Protein AF-A0A9Q3MB86-F1 (afdb_monomer_lite)

Organism: NCBI:txid1138194

Structure (mmCIF, N/CA/C/O backbone):
data_AF-A0A9Q3MB86-F1
#
_entry.id   AF-A0A9Q3MB86-F1
#
loop_
_atom_site.group_PDB
_atom_site.id
_atom_site.type_symbol
_atom_site.label_atom_id
_atom_site.label_alt_id
_atom_site.label_comp_id
_atom_site.label_asym_id
_atom_site.label_entity_id
_atom_site.label_seq_id
_atom_sit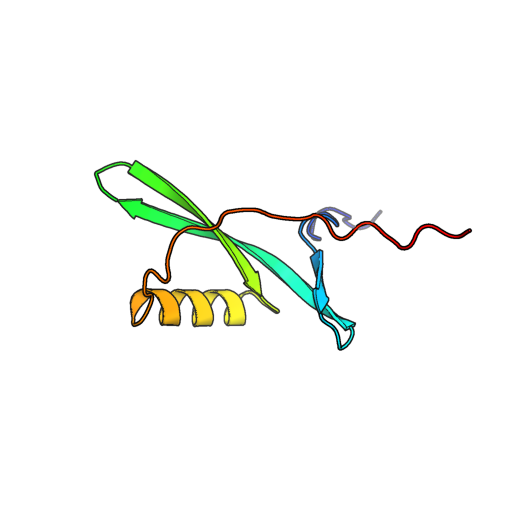e.pdbx_PDB_ins_code
_atom_site.Cartn_x
_atom_site.Cartn_y
_atom_site.Cartn_z
_atom_site.occupancy
_atom_site.B_iso_or_equiv
_atom_site.auth_seq_id
_atom_site.auth_comp_id
_atom_site.auth_asym_id
_atom_site.auth_atom_id
_atom_site.pdbx_PDB_model_num
ATOM 1 N N . MET A 1 1 ? 21.657 23.511 -17.696 1.00 40.34 1 MET A N 1
ATOM 2 C CA . MET A 1 1 ? 21.581 22.176 -17.063 1.00 40.34 1 MET A CA 1
ATOM 3 C C . MET A 1 1 ? 20.139 21.963 -16.625 1.00 40.34 1 MET A C 1
ATOM 5 O O . MET A 1 1 ? 19.657 22.754 -15.827 1.00 40.34 1 MET A O 1
ATOM 9 N N . ARG A 1 2 ? 19.408 21.033 -17.255 1.00 47.25 2 ARG A N 1
ATOM 10 C CA . ARG A 1 2 ? 17.967 20.803 -17.022 1.00 47.25 2 ARG A CA 1
ATOM 11 C C . ARG A 1 2 ? 17.768 19.852 -15.832 1.00 47.25 2 ARG A C 1
ATOM 13 O O . ARG A 1 2 ? 18.550 18.924 -15.667 1.00 47.25 2 ARG A O 1
ATOM 20 N N . ASN A 1 3 ? 16.751 20.153 -15.024 1.00 45.41 3 ASN A N 1
ATOM 21 C CA . ASN A 1 3 ? 16.340 19.518 -13.769 1.00 45.41 3 ASN A CA 1
ATOM 22 C C . ASN A 1 3 ? 16.487 17.991 -13.723 1.00 45.41 3 ASN A C 1
ATOM 24 O O . ASN A 1 3 ? 15.798 17.276 -14.438 1.00 45.41 3 ASN A O 1
ATOM 28 N N . HIS A 1 4 ? 17.292 17.517 -12.774 1.00 48.25 4 HIS A N 1
ATOM 29 C CA . HIS A 1 4 ? 17.344 16.120 -12.328 1.00 48.25 4 HIS A CA 1
ATOM 30 C C . HIS A 1 4 ? 16.548 15.921 -11.017 1.00 48.25 4 HIS A C 1
ATOM 32 O O . HIS A 1 4 ? 16.874 15.050 -10.219 1.00 48.25 4 HIS A O 1
ATOM 38 N N . ARG A 1 5 ? 15.565 16.798 -10.744 1.00 56.38 5 ARG A N 1
ATOM 39 C CA . ARG A 1 5 ? 14.817 16.876 -9.472 1.00 56.38 5 ARG A CA 1
ATOM 40 C C . ARG A 1 5 ? 13.395 16.312 -9.524 1.00 56.38 5 ARG A C 1
ATOM 42 O O . ARG A 1 5 ? 12.775 16.217 -8.475 1.00 56.38 5 ARG A O 1
ATOM 49 N N . ASP A 1 6 ? 12.904 15.931 -10.700 1.00 61.03 6 ASP A N 1
ATOM 50 C CA . ASP A 1 6 ? 11.491 15.560 -10.873 1.00 61.03 6 ASP A CA 1
ATOM 51 C C . ASP A 1 6 ? 11.256 14.042 -10.944 1.00 61.03 6 ASP A C 1
ATOM 53 O O . ASP A 1 6 ? 10.110 13.609 -11.032 1.00 61.03 6 ASP A O 1
ATOM 57 N N . ASN A 1 7 ? 12.317 13.228 -10.874 1.00 62.53 7 ASN A N 1
ATOM 58 C CA . ASN A 1 7 ? 12.192 11.773 -10.918 1.00 62.53 7 ASN A CA 1
ATOM 59 C C . ASN A 1 7 ? 12.406 11.147 -9.531 1.00 62.53 7 ASN A C 1
ATOM 61 O O . ASN A 1 7 ? 13.317 11.570 -8.814 1.00 62.53 7 ASN A O 1
ATOM 65 N N . PRO A 1 8 ? 11.600 10.134 -9.161 1.00 70.25 8 PRO A N 1
ATOM 66 C CA . PRO A 1 8 ? 11.814 9.368 -7.938 1.00 70.25 8 PRO A CA 1
ATOM 67 C C . PRO A 1 8 ? 13.187 8.682 -7.943 1.00 70.25 8 PRO A C 1
ATOM 69 O O . PRO A 1 8 ? 13.709 8.332 -9.003 1.00 70.25 8 PRO A O 1
ATOM 72 N N . ASP A 1 9 ? 13.761 8.492 -6.751 1.00 77.44 9 ASP A N 1
ATOM 73 C CA . ASP A 1 9 ? 14.985 7.698 -6.577 1.00 77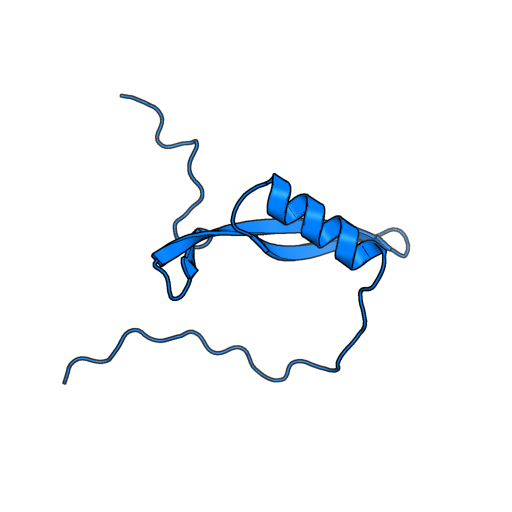.44 9 ASP A CA 1
ATOM 74 C C . ASP A 1 9 ? 14.761 6.274 -7.118 1.00 77.44 9 ASP A C 1
ATOM 76 O O . ASP A 1 9 ? 13.638 5.765 -7.090 1.00 77.44 9 ASP A O 1
ATOM 80 N N . GLY A 1 10 ? 15.827 5.618 -7.579 1.00 74.56 10 GLY A N 1
ATOM 81 C CA . GLY A 1 10 ? 15.787 4.254 -8.100 1.00 74.56 10 GLY A CA 1
ATOM 82 C C . GLY A 1 10 ? 15.192 3.256 -7.105 1.00 74.56 10 GLY A C 1
ATOM 83 O O . GLY A 1 10 ? 14.531 2.317 -7.517 1.00 74.56 10 GLY A O 1
ATOM 84 N N . ALA A 1 11 ? 15.307 3.507 -5.797 1.00 79.62 11 ALA A N 1
ATOM 85 C CA . ALA A 1 11 ? 14.659 2.697 -4.759 1.00 79.62 11 ALA A CA 1
ATOM 86 C C . ALA A 1 11 ? 13.114 2.814 -4.717 1.00 79.62 11 ALA A C 1
ATOM 88 O O . ALA A 1 11 ? 12.448 2.033 -4.040 1.00 79.62 11 ALA A O 1
ATOM 89 N N . PHE A 1 12 ? 12.524 3.797 -5.404 1.00 85.19 12 PHE A N 1
ATOM 90 C CA . PHE A 1 12 ? 11.071 4.002 -5.518 1.00 85.19 12 PHE A CA 1
ATOM 91 C C . PHE A 1 12 ? 10.572 3.782 -6.948 1.00 85.19 12 PHE A C 1
ATOM 93 O O . PHE A 1 12 ? 9.439 4.149 -7.269 1.00 85.19 12 PHE A O 1
ATOM 100 N N . VAL A 1 13 ? 11.409 3.181 -7.793 1.00 88.50 13 VAL A N 1
ATOM 101 C CA . VAL A 1 13 ? 11.080 2.774 -9.154 1.00 88.50 13 VAL A CA 1
ATOM 102 C C . VAL A 1 13 ? 11.422 1.302 -9.306 1.00 88.50 13 VAL A C 1
ATOM 104 O O . VAL A 1 13 ? 12.516 0.871 -8.969 1.00 88.50 13 VAL A O 1
ATOM 107 N N . SER A 1 14 ? 10.495 0.524 -9.841 1.00 90.44 14 SER A N 1
ATOM 108 C CA . SER A 1 14 ? 10.745 -0.869 -10.196 1.00 90.44 14 SER A CA 1
ATOM 109 C C . SER A 1 14 ? 10.123 -1.171 -11.553 1.00 90.44 14 SER A C 1
ATOM 111 O O . SER A 1 14 ? 9.451 -0.316 -12.129 1.00 90.44 14 SER A O 1
ATOM 113 N N . ASN A 1 15 ? 10.339 -2.376 -12.062 1.00 90.62 15 ASN A N 1
ATOM 114 C CA . ASN A 1 15 ? 9.638 -2.886 -13.229 1.00 90.62 15 ASN A CA 1
ATOM 115 C C . ASN A 1 15 ? 8.921 -4.181 -12.850 1.00 90.62 15 ASN A C 1
ATOM 117 O O . ASN A 1 15 ? 9.432 -4.960 -12.045 1.00 90.62 15 ASN A O 1
ATOM 121 N N . ASP A 1 16 ? 7.738 -4.406 -13.412 1.00 88.94 16 ASP A N 1
ATOM 122 C CA . ASP A 1 16 ? 7.099 -5.719 -13.330 1.00 88.94 16 ASP A CA 1
ATOM 123 C C . ASP A 1 16 ? 7.734 -6.726 -14.312 1.00 88.94 16 ASP A C 1
ATOM 125 O O . ASP A 1 16 ? 8.716 -6.432 -14.998 1.00 88.94 16 ASP A O 1
ATOM 129 N N . ALA A 1 17 ? 7.176 -7.938 -14.373 1.00 87.44 17 ALA A N 1
ATOM 130 C CA . ALA A 1 17 ? 7.654 -8.999 -15.259 1.00 87.44 17 ALA A CA 1
ATOM 131 C C . ALA A 1 17 ? 7.528 -8.666 -16.762 1.00 87.44 17 ALA A C 1
ATOM 133 O O . ALA A 1 17 ? 8.221 -9.281 -17.567 1.00 87.44 17 ALA A O 1
ATOM 134 N N . ASP A 1 18 ? 6.680 -7.698 -17.127 1.00 91.62 18 ASP A N 1
ATOM 135 C CA . ASP A 1 18 ? 6.480 -7.216 -18.498 1.00 91.62 18 ASP A CA 1
ATOM 136 C C . ASP A 1 18 ? 7.291 -5.930 -18.778 1.00 91.62 18 ASP A C 1
ATOM 138 O O . ASP A 1 18 ? 6.985 -5.191 -19.716 1.00 91.62 18 ASP A O 1
ATOM 142 N N . GLU A 1 19 ? 8.293 -5.629 -17.944 1.00 90.00 19 GLU A N 1
ATOM 143 C CA . GLU A 1 19 ? 9.138 -4.427 -18.008 1.00 90.00 19 GLU A CA 1
ATOM 144 C C . GLU A 1 19 ? 8.363 -3.103 -17.873 1.00 90.00 19 GLU A C 1
ATOM 146 O O . GLU A 1 19 ? 8.846 -2.034 -18.260 1.00 90.00 19 GLU A O 1
ATOM 151 N N . ARG A 1 20 ? 7.151 -3.131 -17.306 1.00 91.62 20 ARG A N 1
ATOM 152 C CA . ARG A 1 20 ? 6.380 -1.906 -17.076 1.00 91.62 20 ARG A CA 1
ATOM 153 C C . ARG A 1 20 ? 6.820 -1.243 -15.788 1.00 91.62 20 ARG A C 1
ATOM 155 O O . ARG A 1 20 ? 6.872 -1.871 -14.731 1.00 91.62 20 ARG A O 1
ATOM 162 N N . GLN A 1 21 ? 7.043 0.062 -15.876 1.00 92.50 21 GLN A N 1
ATOM 163 C CA . GLN A 1 21 ? 7.520 0.853 -14.756 1.00 92.50 21 GLN A CA 1
ATOM 164 C C . GLN A 1 21 ? 6.455 0.992 -13.661 1.00 92.50 21 GLN A C 1
ATOM 166 O O . GLN A 1 21 ? 5.336 1.453 -13.895 1.00 92.50 21 GLN A O 1
ATOM 171 N N . LEU A 1 22 ? 6.843 0.628 -12.446 1.00 94.81 22 LEU A N 1
ATOM 172 C CA . LEU A 1 22 ? 6.109 0.822 -11.207 1.00 94.81 22 LEU A CA 1
ATOM 173 C C . LEU A 1 22 ? 6.789 1.911 -10.383 1.00 94.81 22 LEU A C 1
ATOM 175 O O . LEU A 1 22 ? 8.015 2.026 -10.356 1.00 94.81 22 LEU A O 1
ATOM 179 N N . TYR A 1 23 ? 5.984 2.662 -9.644 1.00 94.94 23 TYR A N 1
ATOM 180 C CA . TYR A 1 23 ? 6.443 3.676 -8.708 1.00 94.94 23 TYR A CA 1
ATOM 181 C C . TYR A 1 23 ? 5.908 3.369 -7.314 1.00 94.94 23 TYR A C 1
ATOM 183 O O . TYR A 1 23 ? 4.764 2.926 -7.167 1.00 94.94 23 TYR A O 1
ATOM 191 N N . ARG A 1 24 ? 6.724 3.609 -6.286 1.00 95.81 24 ARG A N 1
ATOM 192 C CA . ARG A 1 24 ? 6.312 3.437 -4.890 1.00 95.81 24 ARG A CA 1
ATOM 193 C C . ARG A 1 24 ? 5.641 4.713 -4.388 1.00 95.81 24 ARG A C 1
ATOM 195 O O . ARG A 1 24 ? 6.277 5.761 -4.301 1.00 95.81 24 ARG A O 1
ATOM 202 N N . PHE A 1 25 ? 4.360 4.620 -4.045 1.00 95.75 25 PHE A N 1
ATOM 203 C CA . PHE A 1 25 ? 3.564 5.714 -3.495 1.00 95.75 25 PHE A CA 1
ATOM 204 C C . PHE A 1 25 ? 3.385 5.538 -1.991 1.00 95.75 25 PHE A C 1
ATOM 206 O O . PHE A 1 25 ? 2.948 4.482 -1.532 1.00 95.75 25 PHE A O 1
ATOM 213 N N . ALA A 1 26 ? 3.668 6.597 -1.235 1.00 96.56 26 ALA A N 1
ATOM 214 C CA . ALA A 1 26 ? 3.333 6.666 0.178 1.00 96.56 26 ALA A CA 1
ATOM 215 C C . ALA A 1 26 ? 1.832 6.931 0.351 1.00 96.56 26 ALA A C 1
ATOM 217 O O . ALA A 1 26 ? 1.263 7.832 -0.267 1.00 96.56 26 ALA A O 1
ATOM 218 N N . LEU A 1 27 ? 1.203 6.162 1.229 1.00 97.19 27 LEU A N 1
ATOM 219 C CA . LEU A 1 27 ? -0.178 6.312 1.652 1.00 97.19 27 LEU A CA 1
ATOM 220 C C . LEU A 1 27 ? -0.193 6.761 3.107 1.00 97.19 27 LEU A C 1
ATOM 222 O O . LEU A 1 27 ? 0.531 6.213 3.934 1.00 97.19 27 LEU A O 1
ATOM 226 N N . GLN A 1 28 ? -1.051 7.720 3.437 1.00 97.25 28 GLN A N 1
ATOM 227 C CA . GLN A 1 28 ? -1.241 8.182 4.807 1.00 97.25 28 GLN A CA 1
ATOM 228 C C . GLN A 1 28 ? -2.705 8.040 5.212 1.00 97.25 28 GLN A C 1
ATOM 230 O O . GLN A 1 28 ? -3.613 8.319 4.427 1.00 97.25 28 GLN A O 1
ATOM 235 N N . TYR A 1 29 ? -2.932 7.637 6.459 1.00 95.44 29 TYR A N 1
ATOM 236 C CA . TYR A 1 29 ? -4.255 7.613 7.070 1.00 95.44 29 TYR A CA 1
AT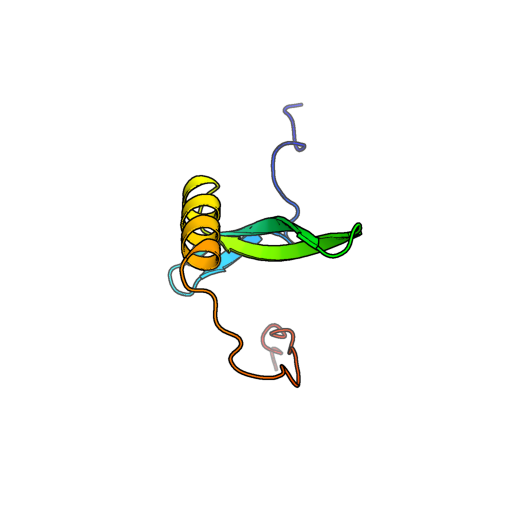OM 237 C C . TYR A 1 29 ? -4.181 8.007 8.547 1.00 95.44 29 TYR A C 1
ATOM 239 O O . TYR A 1 29 ? -3.120 7.966 9.171 1.00 95.44 29 TYR A O 1
ATOM 247 N N . HIS A 1 30 ? -5.319 8.422 9.099 1.00 96.75 30 HIS A N 1
ATOM 248 C CA . HIS A 1 30 ? -5.437 8.834 10.492 1.00 96.75 30 HIS A CA 1
ATOM 249 C C . HIS A 1 30 ? -6.254 7.812 11.281 1.00 96.75 30 HIS A C 1
ATOM 251 O O . HIS A 1 30 ? -7.308 7.377 10.820 1.00 96.75 30 HIS A O 1
ATOM 257 N N . MET A 1 31 ? -5.773 7.442 12.465 1.00 95.81 31 MET A N 1
ATOM 258 C CA . MET A 1 31 ? -6.431 6.500 13.368 1.00 95.81 31 MET A CA 1
ATOM 259 C C . MET A 1 31 ? -5.986 6.788 14.805 1.00 95.81 31 MET A C 1
ATOM 261 O O . MET A 1 31 ? -4.796 6.986 15.054 1.00 95.81 31 MET A O 1
ATOM 265 N N . ASP A 1 32 ? -6.935 6.834 15.741 1.00 97.00 32 ASP A N 1
ATOM 266 C CA . ASP A 1 32 ? -6.693 7.058 17.176 1.00 97.00 32 ASP A CA 1
ATOM 267 C C . ASP A 1 32 ? -5.860 8.312 17.497 1.00 97.00 32 ASP A C 1
ATOM 269 O O . ASP A 1 32 ? -4.950 8.294 18.329 1.00 97.00 32 ASP A O 1
ATOM 273 N N . GLY A 1 33 ? -6.139 9.420 16.804 1.00 97.38 33 GLY A N 1
ATOM 274 C CA . GLY A 1 33 ? -5.426 10.682 17.015 1.00 97.38 33 GLY A CA 1
ATOM 275 C C . GLY A 1 33 ? -4.002 10.698 16.446 1.00 97.38 33 GLY A C 1
ATOM 276 O O . GLY A 1 33 ? -3.275 11.666 16.664 1.00 97.38 33 GLY A O 1
ATOM 277 N N . LYS A 1 34 ? -3.588 9.656 15.713 1.00 97.81 34 LYS A N 1
ATOM 278 C CA . LYS A 1 34 ? -2.247 9.519 15.132 1.00 97.81 34 LYS A CA 1
ATOM 279 C C . LYS A 1 34 ? -2.305 9.359 13.618 1.00 97.81 34 LYS A C 1
ATOM 281 O O . LYS A 1 34 ? -3.243 8.781 13.071 1.00 97.81 34 LYS A O 1
ATOM 286 N N . SER A 1 35 ? -1.268 9.849 12.947 1.00 97.50 35 SER A N 1
ATOM 287 C CA . SER A 1 35 ? -1.049 9.594 11.523 1.00 97.50 35 SER A CA 1
ATOM 288 C C . SER A 1 35 ? -0.175 8.362 11.348 1.00 97.50 35 SER A C 1
ATOM 290 O O . SER A 1 35 ? 0.888 8.258 11.957 1.00 97.50 35 SER A O 1
ATOM 292 N N . TRP A 1 36 ? -0.621 7.461 10.486 1.00 97.44 36 TRP A N 1
ATOM 293 C CA . TRP A 1 36 ? 0.099 6.265 10.075 1.00 97.44 36 TRP A CA 1
ATOM 294 C C . TRP A 1 36 ? 0.425 6.363 8.591 1.00 97.44 36 TRP A C 1
ATOM 296 O O . TRP A 1 36 ? -0.291 7.026 7.834 1.00 97.44 36 TRP A O 1
ATOM 306 N N . ALA A 1 37 ? 1.504 5.704 8.179 1.00 95.50 37 ALA A N 1
ATOM 307 C CA . ALA A 1 37 ? 1.900 5.620 6.785 1.00 95.50 37 ALA A CA 1
ATOM 308 C C . ALA A 1 37 ? 2.151 4.167 6.381 1.00 95.50 37 ALA A C 1
ATOM 310 O O . ALA A 1 37 ? 2.610 3.354 7.179 1.00 95.50 37 ALA A O 1
ATOM 311 N N . THR A 1 38 ? 1.829 3.866 5.133 1.00 95.12 38 THR A N 1
ATOM 312 C CA . THR A 1 38 ? 2.164 2.619 4.445 1.00 95.12 38 THR A CA 1
ATOM 313 C C . THR A 1 38 ? 2.469 2.956 2.988 1.00 95.12 38 THR A C 1
ATOM 315 O O . THR A 1 38 ? 2.464 4.125 2.605 1.00 95.12 38 THR A O 1
ATOM 318 N N . GLU A 1 39 ? 2.741 1.964 2.159 1.00 96.00 39 GLU A N 1
ATOM 319 C CA . GLU A 1 39 ? 3.179 2.167 0.786 1.00 96.00 39 GLU A CA 1
ATOM 320 C C . GLU A 1 39 ? 2.596 1.123 -0.153 1.00 96.00 39 GLU A C 1
ATOM 322 O O . GLU A 1 39 ? 2.274 0.002 0.241 1.00 96.00 39 GLU A O 1
ATOM 327 N N . ILE A 1 40 ? 2.450 1.518 -1.414 1.00 96.69 40 ILE A N 1
ATOM 328 C CA . ILE A 1 40 ? 2.055 0.633 -2.504 1.00 96.69 40 ILE A CA 1
ATOM 329 C C . ILE A 1 40 ? 2.918 0.884 -3.727 1.00 96.69 40 ILE A C 1
ATOM 331 O O . ILE A 1 40 ? 3.343 2.007 -3.986 1.00 96.69 40 ILE A O 1
ATOM 335 N N . TRP A 1 41 ? 3.096 -0.155 -4.531 1.00 96.31 41 TRP A N 1
ATOM 336 C CA . TRP A 1 41 ? 3.568 -0.019 -5.902 1.00 96.31 41 TRP A CA 1
ATOM 337 C C . TRP A 1 41 ? 2.376 0.188 -6.839 1.00 96.31 41 TRP A C 1
ATOM 339 O O . TRP A 1 41 ? 1.380 -0.533 -6.741 1.00 96.31 41 TRP A O 1
ATOM 349 N N . ALA A 1 42 ? 2.464 1.167 -7.737 1.00 96.62 42 ALA A N 1
ATOM 350 C CA . ALA A 1 42 ? 1.438 1.461 -8.738 1.00 96.62 42 ALA A CA 1
ATOM 351 C C . ALA A 1 42 ? 2.062 2.022 -10.024 1.00 96.62 42 ALA A C 1
ATOM 353 O O . ALA A 1 42 ? 3.152 2.592 -10.001 1.00 96.62 42 ALA A O 1
ATOM 354 N N . TYR A 1 43 ? 1.363 1.889 -11.150 1.00 95.94 43 TYR A N 1
ATOM 355 C CA . TYR A 1 43 ? 1.876 2.307 -12.464 1.00 95.94 43 TYR A CA 1
ATOM 356 C C . TYR A 1 43 ? 1.771 3.817 -12.708 1.00 95.94 43 TYR A C 1
ATOM 358 O O . TYR A 1 43 ? 2.398 4.367 -13.608 1.00 95.94 43 TYR A O 1
ATOM 366 N N . SER A 1 44 ? 0.922 4.503 -11.946 1.00 95.25 44 SER A N 1
ATOM 367 C CA . SER A 1 44 ? 0.700 5.944 -12.057 1.00 95.25 44 SER A CA 1
ATOM 368 C C . SER A 1 44 ? 0.012 6.474 -10.803 1.00 95.25 44 SER A C 1
ATOM 370 O O . SER A 1 44 ? -0.517 5.700 -10.006 1.00 95.25 44 SER A O 1
ATOM 372 N N . HIS A 1 45 ? -0.065 7.800 -10.666 1.00 95.25 45 HIS A N 1
ATOM 373 C CA . HIS A 1 45 ? -0.838 8.436 -9.597 1.00 95.25 45 HIS A CA 1
ATOM 374 C C . HIS A 1 45 ? -2.313 8.008 -9.612 1.00 95.25 45 HIS A C 1
ATOM 376 O O . HIS A 1 45 ? -2.886 7.720 -8.567 1.00 95.25 45 HIS A O 1
ATOM 382 N N . ARG A 1 46 ? -2.923 7.910 -10.802 1.00 97.81 46 ARG A N 1
ATOM 383 C CA . ARG A 1 46 ? -4.322 7.488 -10.944 1.00 97.81 46 ARG A CA 1
ATOM 384 C C . ARG A 1 46 ? -4.527 6.040 -10.494 1.00 97.81 46 ARG A C 1
ATOM 386 O O . ARG A 1 46 ? -5.470 5.766 -9.764 1.00 97.81 46 ARG A O 1
ATOM 393 N N . ASP A 1 47 ? -3.629 5.134 -10.887 1.00 98.12 47 ASP A N 1
ATOM 394 C CA . ASP A 1 47 ? -3.658 3.737 -10.420 1.00 98.12 47 ASP A CA 1
ATOM 395 C C . ASP A 1 47 ? -3.497 3.666 -8.892 1.00 98.12 47 ASP A C 1
ATOM 397 O O . ASP A 1 47 ? -4.238 2.952 -8.218 1.00 98.12 47 ASP A O 1
ATOM 401 N N . ALA A 1 48 ? -2.597 4.471 -8.316 1.00 98.00 48 ALA A N 1
ATOM 402 C CA . ALA A 1 48 ? -2.438 4.560 -6.867 1.00 98.00 48 ALA A CA 1
ATOM 403 C C . ALA A 1 48 ? -3.736 5.019 -6.171 1.00 98.00 48 ALA A C 1
ATOM 405 O O . ALA A 1 48 ? -4.171 4.386 -5.207 1.00 98.00 48 ALA A O 1
ATOM 406 N N . GLU A 1 49 ? -4.397 6.066 -6.674 1.00 98.25 49 GLU A N 1
ATOM 407 C CA . GLU A 1 49 ? -5.683 6.545 -6.145 1.00 98.25 49 GLU A CA 1
ATOM 408 C C . GLU A 1 49 ? -6.800 5.501 -6.271 1.00 98.25 49 GLU A C 1
ATOM 410 O O . GLU A 1 49 ? -7.562 5.291 -5.322 1.00 98.25 49 GLU A O 1
ATOM 415 N N . ASP A 1 50 ? 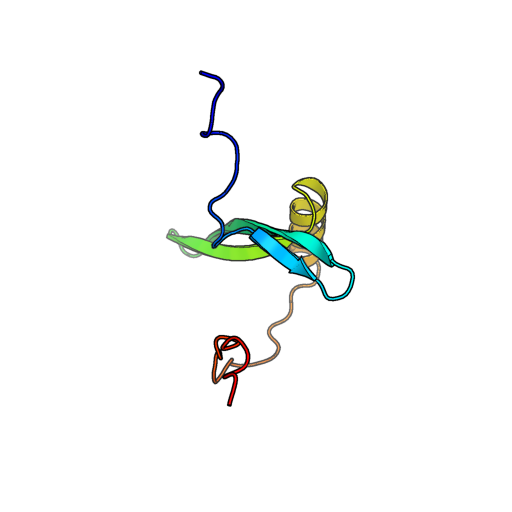-6.892 4.813 -7.410 1.00 98.50 50 ASP A N 1
ATOM 416 C CA . ASP A 1 50 ? -7.887 3.765 -7.644 1.00 98.50 50 ASP A CA 1
ATOM 417 C C . ASP A 1 50 ? -7.693 2.584 -6.678 1.00 98.50 50 ASP A C 1
ATOM 419 O O . ASP A 1 50 ? -8.668 2.092 -6.093 1.00 98.50 50 ASP A O 1
ATOM 423 N N . ARG A 1 51 ? -6.441 2.185 -6.417 1.00 98.19 51 ARG A N 1
ATOM 424 C CA . ARG A 1 51 ? -6.099 1.172 -5.404 1.00 98.19 51 ARG A CA 1
ATOM 425 C C . ARG A 1 51 ? -6.449 1.634 -3.992 1.00 98.19 51 ARG A C 1
ATOM 427 O O . ARG A 1 51 ? -7.074 0.871 -3.259 1.00 98.19 51 ARG A O 1
ATOM 434 N N . VAL A 1 52 ? -6.143 2.878 -3.613 1.00 98.06 52 VAL A N 1
ATOM 435 C CA . VAL A 1 52 ? -6.550 3.446 -2.310 1.00 98.06 52 VAL A CA 1
ATOM 436 C C . VAL A 1 52 ? -8.072 3.438 -2.160 1.00 98.06 52 VAL A C 1
ATOM 438 O O . VAL A 1 52 ? -8.605 3.082 -1.107 1.00 98.06 52 VAL A O 1
ATOM 441 N N . ASN A 1 53 ? -8.800 3.791 -3.218 1.00 98.19 53 ASN A N 1
ATOM 442 C CA . ASN A 1 53 ? -10.256 3.747 -3.220 1.00 98.19 53 ASN A CA 1
ATOM 443 C C . ASN A 1 53 ? -10.788 2.316 -3.068 1.00 98.19 53 ASN A C 1
ATOM 445 O O . ASN A 1 53 ? -11.777 2.113 -2.365 1.00 98.19 53 ASN A O 1
ATOM 449 N N . ALA A 1 54 ? -10.139 1.321 -3.679 1.00 98.38 54 ALA A N 1
ATOM 450 C CA . ALA A 1 54 ? -10.458 -0.085 -3.450 1.00 98.38 54 ALA A CA 1
ATOM 451 C C . ALA A 1 54 ? -10.173 -0.503 -1.997 1.00 98.38 54 ALA A C 1
ATOM 453 O O . ALA A 1 54 ? -11.045 -1.094 -1.364 1.00 98.38 54 ALA A O 1
ATOM 454 N N . MET A 1 55 ? -9.028 -0.112 -1.424 1.00 97.19 55 MET A N 1
ATOM 455 C CA . MET A 1 55 ? -8.698 -0.390 -0.020 1.00 97.19 55 MET A CA 1
ATOM 456 C C . MET A 1 55 ? -9.772 0.144 0.933 1.00 97.19 55 MET A C 1
ATOM 458 O O . MET A 1 55 ? -10.260 -0.590 1.787 1.00 97.19 55 MET A O 1
ATOM 462 N N . ARG A 1 56 ? -10.221 1.391 0.744 1.00 96.44 56 ARG A N 1
ATOM 463 C CA . ARG A 1 56 ? -11.295 1.988 1.561 1.00 96.44 56 ARG A CA 1
ATOM 464 C C . ARG A 1 56 ? -12.605 1.195 1.521 1.00 96.44 56 ARG A C 1
ATOM 466 O O . ARG A 1 56 ? -13.371 1.263 2.475 1.00 96.44 56 ARG A O 1
ATOM 473 N N . ARG A 1 57 ? -12.886 0.488 0.421 1.00 98.06 57 ARG A N 1
ATOM 474 C CA . ARG A 1 57 ? -14.139 -0.260 0.228 1.00 98.06 57 ARG A CA 1
ATOM 475 C C . ARG A 1 57 ? -14.050 -1.729 0.632 1.00 98.06 57 ARG A C 1
ATOM 477 O O . ARG A 1 57 ? -15.073 -2.290 1.007 1.00 98.06 57 ARG A O 1
ATOM 484 N N . SER A 1 58 ? -12.887 -2.364 0.492 1.00 97.38 58 SER A N 1
ATOM 485 C CA . SER A 1 58 ? -12.787 -3.829 0.562 1.00 97.38 58 SER A CA 1
ATOM 486 C C . SER A 1 58 ? -11.489 -4.370 1.167 1.00 97.38 58 SER A C 1
ATOM 488 O O . SER A 1 58 ? -11.223 -5.566 1.036 1.00 97.38 58 SER A O 1
ATOM 490 N N . LEU A 1 59 ? -10.652 -3.536 1.797 1.00 96.56 59 LEU A N 1
ATOM 491 C CA . LEU A 1 59 ? -9.429 -4.023 2.441 1.00 96.56 59 LEU A CA 1
ATOM 492 C C . LEU A 1 59 ? -9.767 -5.029 3.549 1.00 96.56 59 LEU A C 1
ATOM 494 O O . LEU A 1 59 ? -10.619 -4.777 4.397 1.00 96.56 59 LEU A O 1
ATOM 498 N N . THR A 1 60 ? -9.073 -6.164 3.539 1.00 96.94 60 THR A N 1
ATOM 499 C CA . THR A 1 60 ? -9.249 -7.255 4.505 1.00 96.94 60 THR A CA 1
ATOM 500 C C . THR A 1 60 ? -7.885 -7.659 5.064 1.00 96.94 60 THR A C 1
ATOM 502 O O . THR A 1 60 ? -6.904 -7.700 4.325 1.00 96.94 60 THR A O 1
ATOM 505 N N . MET A 1 61 ? -7.808 -7.956 6.365 1.00 96.19 61 MET A N 1
ATOM 506 C CA . MET A 1 61 ? -6.599 -8.497 6.997 1.00 96.19 61 MET A CA 1
ATOM 507 C C . MET A 1 61 ? -6.477 -9.991 6.667 1.00 96.19 61 MET A C 1
ATOM 509 O O . MET A 1 61 ? -7.344 -10.776 7.047 1.00 96.19 61 MET A O 1
ATOM 513 N N . CYS A 1 62 ? -5.413 -10.372 5.953 1.00 95.19 62 CYS A N 1
ATOM 514 C CA . CYS A 1 62 ? -5.189 -11.751 5.490 1.00 95.19 62 CYS A CA 1
ATOM 515 C C . CYS A 1 62 ? -4.269 -12.582 6.403 1.00 95.19 62 CYS A C 1
ATOM 517 O O . CYS A 1 62 ? -4.068 -13.766 6.147 1.00 95.19 62 CYS A O 1
ATOM 519 N N . GLY A 1 63 ? -3.691 -11.976 7.440 1.00 95.44 63 GLY A N 1
ATOM 520 C CA . GLY A 1 63 ? -2.766 -12.617 8.373 1.00 95.44 63 GLY A CA 1
ATOM 521 C C . GLY A 1 63 ? -1.531 -11.763 8.657 1.00 95.44 63 GLY A C 1
ATOM 522 O O . GLY A 1 63 ? -1.476 -10.584 8.306 1.00 95.44 63 GLY A O 1
ATOM 523 N N . GLN A 1 64 ? -0.540 -12.377 9.302 1.00 96.50 64 GLN A N 1
ATOM 524 C CA . GLN A 1 64 ? 0.744 -11.761 9.631 1.00 96.50 64 GLN A CA 1
ATOM 525 C C . GLN A 1 64 ? 1.803 -12.120 8.578 1.00 96.50 64 GLN A C 1
ATOM 527 O O . GLN A 1 64 ? 1.91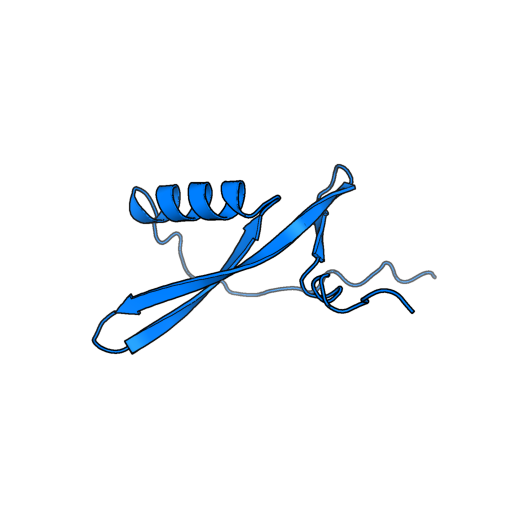6 -13.277 8.174 1.00 96.50 64 GLN A O 1
ATOM 532 N N . LEU A 1 65 ? 2.595 -11.131 8.157 1.00 91.94 65 LEU A N 1
ATOM 533 C CA . LEU A 1 65 ? 3.795 -11.359 7.349 1.00 91.94 65 LEU A CA 1
ATOM 534 C C . LEU A 1 65 ? 4.938 -11.856 8.248 1.00 91.94 65 LEU A C 1
ATOM 536 O O . LEU A 1 65 ? 5.138 -11.324 9.340 1.00 91.94 65 LEU A O 1
ATOM 540 N N . TYR A 1 66 ? 5.682 -12.866 7.791 1.00 90.81 66 TYR A N 1
ATOM 541 C CA . TYR A 1 66 ? 6.762 -13.495 8.569 1.00 90.81 66 TYR A CA 1
ATOM 542 C C . TYR A 1 66 ? 8.168 -13.135 8.085 1.00 90.81 66 TYR A C 1
ATOM 544 O O . TYR A 1 66 ? 9.101 -13.148 8.883 1.00 90.81 66 TYR A O 1
ATOM 552 N N . ALA A 1 67 ? 8.327 -12.833 6.798 1.00 87.69 67 ALA A N 1
ATOM 553 C CA . ALA A 1 67 ? 9.601 -12.457 6.207 1.00 87.69 67 ALA A CA 1
ATOM 554 C C . ALA A 1 67 ? 9.373 -11.587 4.969 1.00 87.69 67 ALA A C 1
ATOM 556 O O . ALA A 1 67 ? 8.379 -11.749 4.259 1.00 87.69 67 ALA A O 1
ATOM 557 N N . GLU A 1 68 ? 10.334 -10.711 4.713 1.00 82.88 68 GLU A N 1
ATOM 558 C CA . GLU A 1 68 ? 10.536 -10.005 3.455 1.00 82.88 68 GLU A CA 1
ATOM 559 C C . GLU A 1 68 ? 11.947 -10.371 2.990 1.00 82.88 68 GLU A C 1
ATOM 561 O O . GLU A 1 68 ? 12.879 -10.371 3.796 1.00 82.88 68 GLU A O 1
ATOM 566 N N . VAL A 1 69 ? 12.093 -10.783 1.732 1.00 80.06 69 VAL A N 1
ATOM 567 C CA . VAL A 1 69 ? 13.381 -11.204 1.172 1.00 80.06 69 VAL A CA 1
ATOM 568 C C . VAL A 1 69 ? 13.711 -10.256 0.033 1.00 80.06 69 VAL A C 1
ATOM 570 O O . VAL A 1 69 ? 12.926 -10.130 -0.907 1.00 80.06 69 VAL A O 1
ATOM 573 N N . GLU A 1 70 ? 14.861 -9.593 0.122 1.00 74.38 70 GLU A N 1
ATOM 574 C CA . GLU A 1 70 ? 15.405 -8.829 -0.996 1.00 74.38 70 GLU A CA 1
ATOM 575 C C . GLU A 1 70 ? 15.770 -9.811 -2.115 1.00 74.38 70 GLU A C 1
ATOM 577 O O . GLU A 1 70 ? 16.430 -10.825 -1.882 1.00 74.38 70 GLU A O 1
ATOM 582 N N . ALA A 1 71 ? 15.297 -9.560 -3.336 1.00 63.72 71 ALA A N 1
ATOM 583 C CA . ALA A 1 71 ? 15.715 -10.355 -4.480 1.00 63.72 71 ALA A CA 1
ATOM 584 C C . ALA A 1 71 ? 17.174 -10.002 -4.810 1.00 63.72 71 ALA A C 1
ATOM 586 O O . ALA A 1 71 ? 17.430 -9.032 -5.522 1.00 63.72 71 ALA A O 1
ATOM 587 N N . ASP A 1 72 ? 18.127 -10.768 -4.278 1.00 61.12 72 ASP A N 1
ATOM 588 C CA . ASP A 1 72 ? 19.531 -10.661 -4.672 1.00 61.12 72 ASP A CA 1
ATOM 589 C C . ASP A 1 72 ? 19.671 -10.921 -6.183 1.00 61.12 72 ASP A C 1
ATOM 591 O O . ASP A 1 72 ? 19.157 -11.906 -6.726 1.00 61.12 72 ASP A O 1
ATOM 595 N N . ALA A 1 73 ? 20.378 -10.020 -6.874 1.00 57.53 73 ALA A N 1
ATOM 596 C CA . ALA A 1 73 ? 20.769 -10.191 -8.269 1.00 57.53 73 ALA A CA 1
ATOM 597 C C . ALA A 1 73 ? 21.559 -11.508 -8.437 1.00 57.53 73 ALA A C 1
ATOM 599 O O . ALA A 1 73 ? 22.327 -11.873 -7.542 1.00 57.53 73 ALA A O 1
ATOM 600 N N . PRO A 1 74 ? 21.407 -12.232 -9.563 1.00 53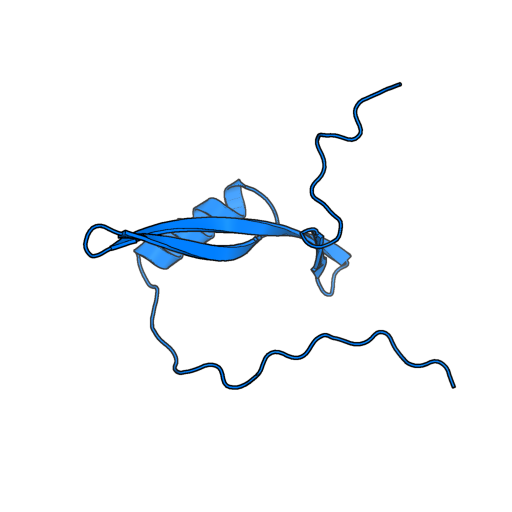.34 74 PRO A N 1
ATOM 601 C CA . PRO A 1 74 ? 22.006 -13.550 -9.725 1.00 53.34 74 PRO A CA 1
ATOM 602 C C . PRO A 1 74 ? 23.520 -13.480 -9.523 1.00 53.34 74 PRO A C 1
ATOM 604 O O . PRO A 1 74 ? 24.226 -12.749 -10.219 1.00 53.34 74 PRO A O 1
ATOM 607 N N . THR A 1 75 ? 24.021 -14.265 -8.569 1.00 53.72 75 THR A N 1
ATOM 608 C CA . THR A 1 75 ? 25.451 -14.500 -8.390 1.00 53.72 75 THR A CA 1
ATOM 609 C C . THR A 1 75 ? 25.976 -15.165 -9.663 1.00 53.72 75 THR A C 1
ATOM 611 O O . THR A 1 75 ? 25.687 -16.333 -9.918 1.00 53.72 75 THR A O 1
ATOM 614 N N . GLN A 1 76 ? 26.708 -14.423 -10.497 1.00 45.72 76 GLN A N 1
ATOM 615 C CA . GLN A 1 76 ? 27.499 -15.024 -11.570 1.00 45.72 76 GLN A CA 1
ATOM 616 C C . GLN A 1 76 ? 28.613 -15.860 -10.926 1.00 45.72 76 GLN A C 1
ATOM 618 O O . GLN A 1 76 ? 29.520 -15.306 -10.304 1.00 45.72 76 GLN A O 1
ATOM 623 N N . LEU A 1 77 ? 28.505 -17.184 -11.058 1.00 46.16 77 LEU A N 1
ATOM 624 C CA . LEU A 1 77 ? 29.629 -18.120 -10.981 1.00 46.16 77 LEU A CA 1
ATOM 625 C C . LEU A 1 77 ? 30.214 -18.314 -12.381 1.00 46.16 77 LEU A C 1
ATOM 627 O O . LEU A 1 77 ? 29.409 -18.396 -13.339 1.00 46.16 77 LEU A O 1
#

pLDDT: mean 85.82, std 16.85, range [40.34, 98.5]

Foldseek 3Di:
DDDPPPDDDPVQWDADPVRQIWGKDKDWDDDPNDIDIDIDIANDPVRVVVVVVCCVVDNDDPDDDDDDDDPDDDDDD

Sequence (77 aa):
MRNHRDNPDGAFVSNDADERQLYRFALQYHMDGKSWATEIWAYSHRDAEDRVNAMRRSLTMCGQLYAEVEADAPTQL

Radius of gyration: 16.31 Å; chains: 1; bounding box: 44×40×36 Å

Secondary structure (DSSP, 8-state):
---S-SS--GGGEEE-TT--EEEEEEEEEEETTEEEEEEEEESSHHHHHHHHHHHHHH-------------PPP---